Protein AF-A0A7X8PRX7-F1 (afdb_monomer_lite)

Sequence (78 aa):
MKIKQAKKILQIIPADRWRAVYSGSNGEFSAPLACFALVEENGLTYVEGMEAHGGCTVEFCDDIESFIGYEGPEHKAT

Structure (mmCIF, N/CA/C/O backbone):
data_AF-A0A7X8PRX7-F1
#
_entry.id   AF-A0A7X8PRX7-F1
#
loop_
_atom_site.group_PDB
_atom_site.id
_atom_site.type_symbol
_atom_site.label_atom_id
_atom_site.label_alt_id
_atom_site.label_comp_id
_atom_site.label_asym_id
_atom_site.label_entity_id
_atom_site.label_seq_id
_atom_site.pdbx_PDB_ins_code
_atom_site.Cartn_x
_atom_site.Cartn_y
_atom_site.Cartn_z
_atom_site.occupancy
_atom_site.B_iso_or_equiv
_atom_site.auth_seq_id
_atom_site.auth_comp_id
_atom_site.auth_asym_id
_atom_site.auth_atom_id
_atom_site.pdbx_PDB_model_num
ATOM 1 N N . MET A 1 1 ? 9.803 7.243 27.813 1.00 40.97 1 MET A N 1
ATOM 2 C CA . MET A 1 1 ? 9.520 6.344 26.676 1.00 40.97 1 MET A CA 1
ATOM 3 C C . MET A 1 1 ? 8.118 6.672 26.181 1.00 40.97 1 MET A C 1
ATOM 5 O O . MET A 1 1 ? 7.174 6.465 26.931 1.00 40.97 1 MET A O 1
ATOM 9 N N . LYS A 1 2 ? 7.972 7.323 25.018 1.00 44.25 2 LYS A N 1
ATOM 10 C CA . LYS A 1 2 ? 6.644 7.589 24.439 1.00 44.25 2 LYS A CA 1
ATOM 11 C C . LYS A 1 2 ? 6.166 6.290 23.794 1.00 44.25 2 LYS A C 1
ATOM 13 O O . LYS A 1 2 ? 6.874 5.746 22.955 1.00 44.25 2 LYS A O 1
ATOM 18 N N . ILE A 1 3 ? 5.018 5.778 24.222 1.00 52.38 3 ILE A N 1
ATOM 19 C CA . ILE A 1 3 ? 4.365 4.649 23.559 1.00 52.38 3 ILE A CA 1
ATOM 20 C C . ILE A 1 3 ? 3.857 5.202 22.225 1.00 52.38 3 ILE A C 1
ATOM 22 O O . ILE A 1 3 ? 2.963 6.045 22.225 1.00 52.38 3 ILE A O 1
ATOM 26 N N . LYS A 1 4 ? 4.470 4.806 21.105 1.00 56.94 4 LYS A N 1
ATOM 27 C C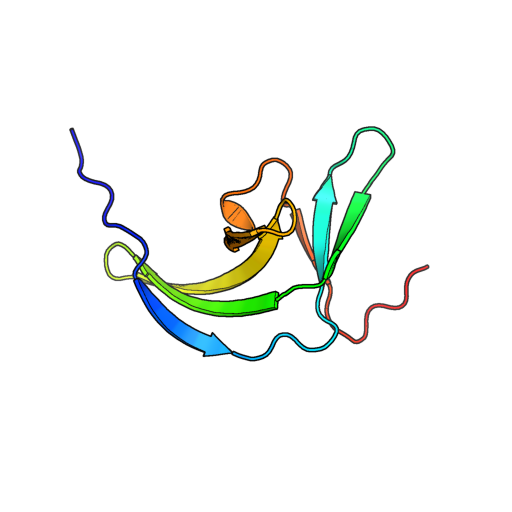A . LYS A 1 4 ? 3.899 5.065 19.779 1.00 56.94 4 LYS A CA 1
ATOM 28 C C . LYS A 1 4 ? 2.627 4.213 19.717 1.00 56.94 4 LYS A C 1
ATOM 30 O O . LYS A 1 4 ? 2.716 3.003 19.925 1.00 56.94 4 LYS A O 1
ATOM 35 N N . GLN A 1 5 ? 1.449 4.823 19.582 1.00 68.81 5 GLN A N 1
ATOM 36 C CA . GLN A 1 5 ? 0.230 4.036 19.383 1.00 68.81 5 GLN A CA 1
ATOM 37 C C . GLN A 1 5 ? 0.392 3.201 18.112 1.00 68.81 5 GLN A C 1
ATOM 39 O O . GLN A 1 5 ? 0.919 3.694 17.121 1.00 68.81 5 GLN A O 1
ATOM 44 N N . ALA A 1 6 ? -0.034 1.940 18.152 1.00 82.19 6 ALA A N 1
ATOM 45 C CA . ALA A 1 6 ? -0.018 1.088 16.972 1.00 82.19 6 ALA A CA 1
ATOM 46 C C . ALA A 1 6 ? -1.046 1.591 15.945 1.00 82.19 6 ALA A C 1
ATOM 48 O O . ALA A 1 6 ? -2.163 1.951 16.328 1.00 82.19 6 ALA A O 1
ATOM 49 N N . LYS A 1 7 ? -0.674 1.581 14.657 1.00 91.88 7 LYS A N 1
ATOM 50 C CA . LYS A 1 7 ? -1.575 1.852 13.529 1.00 91.88 7 LYS A CA 1
ATOM 51 C C . LYS A 1 7 ? -2.805 0.937 13.625 1.00 91.88 7 LYS A C 1
ATOM 53 O O . LYS A 1 7 ? -2.668 -0.286 13.700 1.00 91.88 7 LYS A O 1
ATOM 58 N N . LYS A 1 8 ? -4.010 1.513 13.618 1.00 95.06 8 LYS A N 1
ATOM 59 C CA . LYS A 1 8 ? -5.277 0.767 13.603 1.00 95.06 8 LYS A CA 1
ATOM 60 C C . LYS A 1 8 ? -5.930 0.885 12.232 1.00 95.06 8 LYS A C 1
ATOM 62 O O . LYS A 1 8 ? -6.311 1.976 11.823 1.00 95.06 8 LYS A O 1
ATOM 67 N N . ILE A 1 9 ? -6.125 -0.241 11.550 1.00 96.56 9 ILE A N 1
ATOM 68 C CA . ILE A 1 9 ? -6.861 -0.284 10.280 1.00 96.56 9 ILE A CA 1
ATOM 69 C C . ILE A 1 9 ? -8.359 -0.125 10.563 1.00 96.56 9 ILE A C 1
ATOM 71 O O . ILE A 1 9 ? -8.951 -0.913 11.303 1.00 96.56 9 ILE A O 1
ATOM 75 N N . LEU A 1 10 ? -8.969 0.895 9.965 1.00 97.81 10 LEU A N 1
ATOM 76 C CA . LEU A 1 10 ? -10.405 1.166 10.022 1.00 97.81 10 LEU A CA 1
ATOM 77 C C . LEU A 1 10 ? -11.151 0.566 8.827 1.00 97.81 10 LEU A C 1
ATOM 79 O O . LEU A 1 10 ? -12.278 0.100 8.977 1.00 97.81 10 LEU A O 1
ATOM 83 N N . GLN A 1 11 ? -10.532 0.582 7.645 1.00 98.06 11 GLN A N 1
ATOM 84 C CA . GLN A 1 11 ? -11.127 0.082 6.407 1.00 98.06 11 GLN A CA 1
ATOM 85 C C . GLN A 1 11 ? -10.044 -0.409 5.445 1.00 98.06 11 GLN A C 1
ATOM 87 O O . GLN A 1 11 ? -8.985 0.204 5.349 1.00 98.06 11 GLN A O 1
ATOM 92 N N . ILE A 1 12 ? -10.350 -1.472 4.697 1.00 97.75 12 ILE A N 1
ATOM 93 C CA . ILE A 1 12 ? -9.574 -1.928 3.537 1.00 97.75 12 ILE A CA 1
ATOM 94 C C . ILE A 1 12 ? -10.265 -1.454 2.255 1.00 97.75 12 ILE A C 1
ATOM 96 O O . ILE A 1 12 ? -11.485 -1.573 2.116 1.00 97.75 12 ILE A O 1
ATOM 100 N N . ILE A 1 13 ? -9.484 -0.910 1.327 1.00 97.75 13 ILE A N 1
ATOM 101 C CA . ILE A 1 13 ? -9.929 -0.343 0.053 1.00 97.75 13 ILE A CA 1
ATOM 102 C C . ILE A 1 13 ? -9.170 -1.060 -1.077 1.00 97.75 13 ILE A C 1
ATOM 104 O O . ILE A 1 13 ? -7.942 -1.149 -1.011 1.00 97.75 13 ILE A O 1
ATOM 108 N N . PRO A 1 14 ? -9.853 -1.566 -2.120 1.00 96.50 14 PRO A N 1
ATOM 109 C CA . PRO A 1 14 ? -9.183 -2.158 -3.276 1.00 96.50 14 PRO A CA 1
ATOM 110 C C . PRO A 1 14 ? -8.207 -1.177 -3.941 1.00 96.50 14 PRO A C 1
ATOM 112 O O . PRO A 1 14 ? -8.534 -0.007 -4.137 1.00 96.50 14 PRO A O 1
ATOM 115 N N . ALA A 1 15 ? -7.021 -1.662 -4.310 1.00 95.56 15 ALA A N 1
ATOM 116 C CA . ALA A 1 15 ? -5.968 -0.878 -4.959 1.00 95.56 15 ALA A CA 1
ATOM 117 C C . ALA A 1 15 ? -5.708 -1.371 -6.391 1.00 95.56 15 ALA A C 1
ATOM 119 O O . ALA A 1 15 ? -4.567 -1.505 -6.829 1.00 95.56 15 ALA A O 1
ATOM 120 N N . ASP A 1 16 ? -6.778 -1.680 -7.127 1.00 93.50 16 ASP A N 1
ATOM 121 C CA . ASP A 1 16 ? -6.676 -2.302 -8.445 1.00 93.50 16 ASP A CA 1
ATOM 122 C C . ASP A 1 16 ? -5.770 -1.499 -9.384 1.00 93.50 16 ASP A C 1
ATOM 124 O O . ASP A 1 16 ? -6.025 -0.328 -9.679 1.00 93.50 16 ASP A O 1
ATOM 128 N N . ARG A 1 17 ? -4.726 -2.171 -9.885 1.00 93.25 17 ARG A N 1
ATOM 129 C CA . ARG A 1 17 ? -3.708 -1.627 -10.802 1.00 93.25 17 ARG A CA 1
ATOM 130 C C . ARG A 1 17 ? -2.868 -0.471 -10.237 1.00 93.25 17 ARG A C 1
ATOM 132 O O . ARG A 1 17 ? -2.116 0.130 -10.999 1.00 93.25 17 ARG A O 1
ATOM 139 N N . TRP A 1 18 ? -2.946 -0.185 -8.940 1.00 96.12 18 TRP A N 1
ATOM 140 C CA . TRP A 1 18 ? -1.996 0.705 -8.281 1.00 96.12 18 TRP A CA 1
ATOM 141 C C . TRP A 1 18 ? -0.684 -0.014 -7.979 1.00 96.12 18 TRP A C 1
ATOM 143 O O . TRP A 1 18 ? -0.646 -1.234 -7.778 1.00 96.12 18 TRP A O 1
ATOM 153 N N . ARG A 1 19 ? 0.399 0.762 -7.927 1.00 95.25 19 ARG A N 1
ATOM 154 C CA . ARG A 1 19 ? 1.734 0.267 -7.589 1.00 95.25 19 ARG A CA 1
ATOM 155 C C . ARG A 1 19 ? 2.381 1.162 -6.539 1.00 95.25 19 ARG A C 1
ATOM 157 O O . ARG A 1 19 ? 2.188 2.375 -6.571 1.00 95.25 19 ARG A O 1
ATOM 164 N N . ALA A 1 20 ? 3.146 0.572 -5.631 1.00 95.31 20 ALA A N 1
ATOM 165 C CA . ALA A 1 20 ? 4.095 1.293 -4.794 1.00 95.31 20 ALA A CA 1
ATOM 166 C C . ALA A 1 20 ? 5.429 1.414 -5.539 1.00 95.31 20 ALA A C 1
ATOM 168 O O . ALA A 1 20 ? 5.832 0.479 -6.233 1.00 95.31 20 ALA A O 1
ATOM 169 N N . VAL A 1 21 ? 6.079 2.570 -5.426 1.00 95.75 21 VAL A N 1
ATOM 170 C CA . VAL A 1 21 ? 7.361 2.886 -6.065 1.00 95.75 21 VAL A CA 1
ATOM 171 C C . VAL A 1 21 ? 8.435 2.998 -4.997 1.00 95.75 21 VAL A C 1
ATOM 173 O O . VAL A 1 21 ? 8.238 3.645 -3.965 1.00 95.75 21 VAL A O 1
ATOM 176 N N . TYR A 1 22 ? 9.579 2.388 -5.275 1.00 94.06 22 TYR A N 1
ATOM 177 C CA . TYR A 1 22 ? 10.707 2.274 -4.368 1.00 94.06 22 TYR A CA 1
ATOM 178 C C . TYR A 1 22 ? 11.999 2.683 -5.070 1.00 94.06 22 TYR A C 1
ATOM 180 O O . TYR A 1 22 ? 12.192 2.421 -6.260 1.00 94.06 22 TYR A O 1
ATOM 188 N N . SER A 1 23 ? 12.920 3.282 -4.318 1.00 95.31 23 SER A N 1
ATOM 189 C CA . SER A 1 23 ? 14.279 3.544 -4.798 1.00 95.31 23 SER A CA 1
ATOM 190 C C . SER A 1 23 ? 15.141 2.282 -4.699 1.00 95.31 23 SER A C 1
ATOM 192 O O . SER A 1 23 ? 15.224 1.629 -3.660 1.00 95.31 23 SER A O 1
ATOM 194 N N . GLY A 1 24 ? 15.802 1.925 -5.798 1.00 90.88 24 GLY A N 1
ATOM 195 C CA . GLY A 1 24 ? 16.743 0.812 -5.874 1.00 90.88 24 GLY A CA 1
ATOM 196 C C . GLY A 1 24 ? 18.123 1.258 -6.355 1.00 90.88 24 GLY A C 1
ATOM 197 O O . GLY A 1 24 ? 18.302 2.337 -6.919 1.00 90.88 24 GLY A O 1
ATOM 198 N N . SER A 1 25 ? 19.123 0.394 -6.175 1.00 88.75 25 SER A N 1
ATOM 199 C CA . SER A 1 25 ? 20.507 0.652 -6.607 1.00 88.75 25 SER A CA 1
ATOM 200 C C . SER A 1 25 ? 20.661 0.843 -8.122 1.00 88.75 25 SER A C 1
ATOM 202 O O . SER A 1 25 ? 21.597 1.508 -8.556 1.00 88.75 25 SER A O 1
ATOM 204 N N . ASN A 1 26 ? 19.737 0.294 -8.917 1.00 87.38 26 ASN A N 1
ATOM 205 C CA . ASN A 1 26 ? 19.722 0.380 -10.381 1.00 87.38 26 ASN A CA 1
ATOM 206 C C . ASN A 1 26 ? 18.587 1.273 -10.917 1.00 87.38 26 ASN A C 1
ATOM 208 O O . ASN A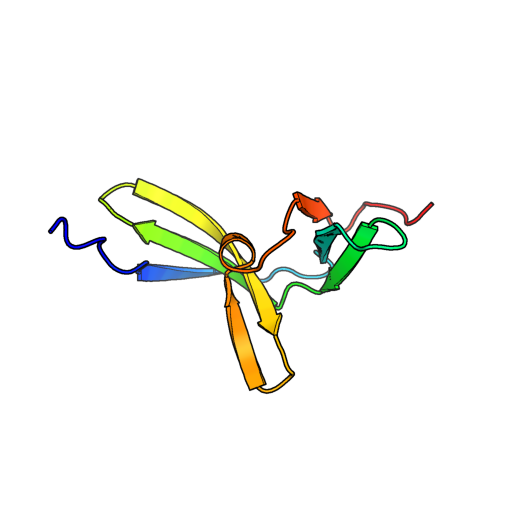 1 26 ? 18.214 1.149 -12.082 1.00 87.38 26 ASN A O 1
ATOM 212 N N . GLY A 1 27 ? 18.036 2.152 -10.076 1.00 90.06 27 GLY A N 1
ATOM 213 C CA . GLY A 1 27 ? 16.894 3.003 -10.407 1.00 90.06 27 GLY A CA 1
ATOM 214 C C . GLY A 1 27 ? 15.636 2.631 -9.630 1.00 90.06 27 GLY A C 1
ATOM 215 O O . GLY A 1 27 ? 15.667 1.813 -8.709 1.00 90.06 27 GLY A O 1
ATOM 216 N N . GLU A 1 28 ? 14.533 3.277 -9.985 1.00 94.81 28 GLU A N 1
ATOM 217 C CA . GLU A 1 28 ? 13.235 3.026 -9.369 1.00 94.81 28 GLU A CA 1
ATOM 218 C C . GLU A 1 28 ? 12.689 1.663 -9.799 1.00 94.81 28 GLU A C 1
ATOM 220 O O . GLU A 1 28 ? 12.842 1.234 -10.946 1.00 94.81 28 GLU A O 1
ATOM 225 N N . PHE A 1 29 ? 12.041 0.977 -8.866 1.00 91.12 29 PHE A N 1
ATOM 226 C CA . PHE A 1 29 ? 11.249 -0.208 -9.161 1.00 91.12 29 PHE A CA 1
ATOM 227 C C . PHE A 1 29 ? 9.877 -0.069 -8.516 1.00 91.12 29 PHE A C 1
ATOM 229 O O . PHE A 1 29 ? 9.706 0.656 -7.537 1.00 91.12 29 PHE A O 1
ATOM 236 N N . SER A 1 30 ? 8.888 -0.770 -9.064 1.00 92.94 30 SER A N 1
ATOM 237 C CA . SER A 1 30 ? 7.526 -0.714 -8.549 1.00 92.94 30 SER A CA 1
ATOM 238 C C . SER A 1 30 ? 6.936 -2.097 -8.322 1.00 92.94 30 SER A C 1
ATOM 240 O O . SER A 1 30 ? 7.166 -3.025 -9.106 1.00 92.94 30 SER A O 1
ATOM 242 N N . ALA A 1 31 ? 6.130 -2.221 -7.272 1.00 91.75 31 ALA A N 1
ATOM 243 C CA . ALA A 1 31 ? 5.448 -3.447 -6.875 1.00 91.75 31 ALA A CA 1
ATOM 244 C C . ALA A 1 31 ? 3.924 -3.225 -6.819 1.00 91.75 31 ALA A C 1
ATOM 246 O O . ALA A 1 31 ? 3.479 -2.121 -6.503 1.00 91.75 31 ALA A O 1
ATOM 247 N N . PRO A 1 32 ? 3.093 -4.226 -7.168 1.00 93.88 32 PRO A N 1
ATOM 248 C CA . PRO A 1 32 ? 1.642 -4.098 -7.062 1.00 93.88 32 PRO A CA 1
ATOM 249 C C . PRO A 1 32 ? 1.196 -3.879 -5.613 1.00 93.88 32 PRO A C 1
ATOM 251 O O . PRO A 1 32 ? 1.616 -4.619 -4.724 1.00 93.88 32 PRO A O 1
ATOM 254 N N . LEU A 1 33 ? 0.282 -2.931 -5.393 1.00 95.62 33 LEU A N 1
ATOM 255 C CA . LEU A 1 33 ? -0.385 -2.820 -4.097 1.00 95.62 33 LEU A CA 1
ATOM 256 C C . LEU A 1 33 ? -1.362 -3.979 -3.897 1.00 95.62 33 LEU A C 1
ATOM 258 O O . LEU A 1 33 ? -2.110 -4.346 -4.804 1.00 95.62 33 LEU A O 1
ATOM 262 N N . ALA A 1 34 ? -1.397 -4.511 -2.677 1.00 95.44 34 ALA A N 1
ATOM 263 C CA . ALA A 1 34 ? -2.434 -5.443 -2.256 1.00 95.44 34 ALA A CA 1
ATOM 264 C C . ALA A 1 34 ? -3.746 -4.692 -1.977 1.00 95.44 34 ALA A C 1
ATOM 266 O O . ALA A 1 34 ? -4.820 -5.118 -2.406 1.00 95.44 34 ALA A O 1
ATOM 267 N N . CYS A 1 35 ? -3.662 -3.563 -1.269 1.00 96.88 35 CYS A N 1
ATOM 268 C CA . CYS A 1 35 ? -4.790 -2.688 -0.960 1.00 96.88 35 CYS A CA 1
ATOM 269 C C . CYS A 1 35 ? -4.308 -1.318 -0.458 1.00 96.88 35 CYS A C 1
ATOM 271 O O . CYS A 1 35 ? -3.124 -1.109 -0.199 1.00 96.88 35 CYS A O 1
ATOM 273 N N . PHE A 1 36 ? -5.251 -0.395 -0.293 1.00 97.88 36 PHE A N 1
ATOM 274 C CA . PHE A 1 36 ? -5.094 0.746 0.599 1.00 97.88 36 PHE A CA 1
ATOM 275 C C . PHE A 1 36 ? -5.813 0.459 1.919 1.00 97.88 36 PHE A C 1
ATOM 277 O O . PHE A 1 36 ? -6.866 -0.182 1.942 1.00 97.88 36 PHE A O 1
ATOM 284 N N . ALA A 1 37 ? -5.281 0.982 3.014 1.00 98.00 37 ALA A N 1
ATOM 285 C CA . ALA A 1 37 ? -5.911 0.971 4.321 1.00 98.00 37 ALA A CA 1
ATOM 286 C C . ALA A 1 37 ? -6.222 2.402 4.763 1.00 98.00 37 ALA A C 1
ATOM 288 O O . ALA A 1 37 ? -5.365 3.280 4.697 1.00 98.00 37 ALA A O 1
ATOM 289 N N . LEU A 1 38 ? -7.442 2.634 5.251 1.00 98.06 38 LEU A N 1
ATOM 290 C CA . LEU A 1 38 ? -7.731 3.800 6.082 1.00 98.06 38 LEU A CA 1
ATOM 291 C C . LEU A 1 38 ? -7.227 3.490 7.492 1.00 98.06 38 LEU A C 1
ATOM 293 O O . LEU A 1 38 ? -7.716 2.550 8.122 1.00 98.06 38 LEU A O 1
ATOM 297 N N . VAL A 1 39 ? -6.260 4.258 7.975 1.00 97.50 39 VAL A N 1
ATOM 298 C CA . VAL A 1 39 ? -5.550 4.024 9.233 1.00 97.50 39 VAL A CA 1
ATOM 299 C C . VAL A 1 39 ? -5.845 5.150 10.214 1.00 97.50 39 VAL A C 1
ATOM 301 O O . VAL A 1 39 ? -5.903 6.316 9.834 1.00 97.50 39 VAL A O 1
ATOM 304 N N . GLU A 1 40 ? -6.016 4.794 11.484 1.00 96.62 40 GLU A N 1
ATOM 305 C CA . GLU A 1 40 ? -5.994 5.715 12.616 1.00 96.62 40 GLU A CA 1
ATOM 306 C C . GLU A 1 40 ? -4.707 5.513 13.424 1.00 96.62 40 GLU A C 1
ATOM 308 O O . GLU A 1 40 ? -4.408 4.400 13.866 1.00 96.62 40 GLU A O 1
ATOM 313 N N . GLU A 1 41 ? -3.950 6.589 13.639 1.00 94.38 41 GLU A N 1
ATOM 314 C CA . GLU A 1 41 ? -2.743 6.590 14.470 1.00 94.38 41 GLU A CA 1
ATOM 315 C C . GLU A 1 41 ? -2.615 7.937 15.195 1.00 94.38 41 GLU A C 1
ATOM 317 O O . GLU A 1 41 ? -2.669 8.998 14.575 1.00 94.38 41 GLU A O 1
ATOM 322 N N . ASN A 1 42 ? -2.445 7.922 16.522 1.00 92.44 42 ASN A N 1
ATOM 323 C CA . ASN A 1 42 ? -2.298 9.131 17.348 1.00 92.44 42 ASN A CA 1
ATOM 324 C C . ASN A 1 42 ? -3.424 10.175 17.146 1.00 92.44 42 ASN A C 1
ATOM 326 O O . ASN A 1 42 ? -3.184 11.380 17.230 1.00 92.44 42 ASN A O 1
ATOM 330 N N . GLY A 1 43 ? -4.653 9.717 16.876 1.00 91.81 43 GLY A N 1
ATOM 331 C CA . GLY 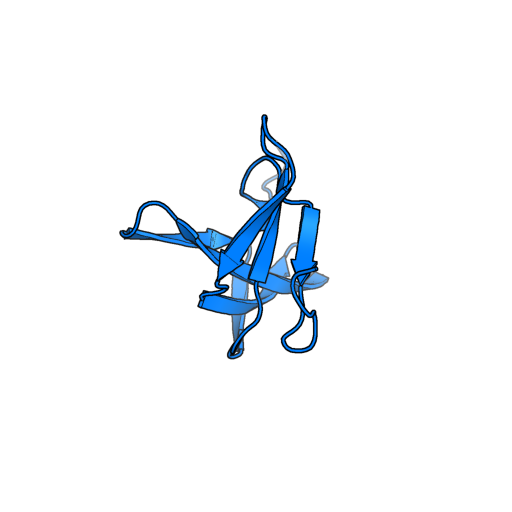A 1 43 ? -5.819 10.576 16.631 1.00 91.81 43 GLY A CA 1
ATOM 332 C C . GLY A 1 43 ? -5.877 11.208 15.235 1.00 91.81 43 GLY A C 1
ATOM 333 O O . GLY A 1 43 ? -6.761 12.025 14.985 1.00 91.81 43 GLY A O 1
ATOM 334 N N . LEU A 1 44 ? -4.963 10.843 14.332 1.00 95.19 44 LEU A N 1
ATOM 335 C CA . LEU A 1 44 ? -5.002 11.224 12.923 1.00 95.19 44 LEU A CA 1
ATOM 336 C C . LEU A 1 44 ? -5.535 10.067 12.085 1.00 95.19 44 LEU A C 1
ATOM 338 O O . LEU A 1 44 ? -5.211 8.910 12.344 1.00 95.19 44 LEU A O 1
ATOM 342 N N . THR A 1 45 ? -6.314 10.398 11.058 1.00 96.62 45 THR A N 1
ATOM 343 C CA . THR A 1 45 ? -6.802 9.441 10.067 1.00 96.62 45 THR A CA 1
ATOM 344 C C . THR A 1 45 ? -6.162 9.733 8.716 1.00 96.62 45 THR A C 1
ATOM 346 O O . THR A 1 45 ? -6.235 10.865 8.237 1.00 96.62 45 THR A O 1
ATOM 349 N N . TYR A 1 46 ? -5.552 8.726 8.100 1.00 96.75 46 TYR A N 1
ATOM 350 C CA . TYR A 1 46 ? -4.903 8.834 6.791 1.00 96.75 46 TYR A CA 1
ATOM 351 C C . TYR A 1 46 ? -5.041 7.536 5.990 1.00 96.75 46 TYR A C 1
ATOM 353 O O . TYR A 1 46 ? -5.483 6.516 6.514 1.00 96.75 46 TYR A O 1
ATOM 361 N N . VAL A 1 47 ? -4.714 7.588 4.699 1.00 96.81 47 VAL A N 1
ATOM 362 C CA . VAL A 1 47 ? -4.726 6.421 3.810 1.00 96.81 47 VAL A CA 1
ATOM 363 C C . VAL A 1 47 ? -3.294 6.000 3.527 1.00 96.81 47 VAL A C 1
ATOM 365 O O . VAL A 1 47 ? -2.465 6.841 3.187 1.00 96.81 47 VAL A O 1
ATOM 368 N N . GLU A 1 48 ? -3.022 4.706 3.639 1.00 97.19 48 GLU A N 1
ATOM 369 C CA . GLU A 1 48 ? -1.701 4.127 3.407 1.00 97.19 48 GLU A CA 1
ATOM 370 C C . GLU A 1 48 ? -1.813 2.869 2.541 1.00 97.19 48 GLU A C 1
ATOM 372 O O . GLU A 1 48 ? -2.748 2.081 2.692 1.00 97.19 48 GLU A O 1
ATOM 377 N N . GLY A 1 49 ? -0.897 2.699 1.591 1.00 97.19 49 GLY A N 1
ATOM 378 C CA . GLY A 1 49 ? -0.806 1.505 0.761 1.00 97.19 49 GLY A CA 1
ATOM 379 C C . GLY A 1 49 ? -0.206 0.342 1.539 1.00 97.19 49 GLY A C 1
ATOM 380 O O . GLY A 1 49 ? 0.634 0.532 2.418 1.00 97.19 49 GLY A O 1
ATOM 381 N N . MET A 1 50 ? -0.648 -0.864 1.210 1.00 96.44 50 MET A N 1
ATOM 382 C CA . MET A 1 50 ? -0.087 -2.100 1.735 1.00 96.44 50 MET A CA 1
ATOM 383 C C . MET A 1 50 ? 0.364 -2.986 0.580 1.00 96.44 50 MET A C 1
ATOM 385 O O . MET A 1 50 ? -0.365 -3.143 -0.408 1.00 96.44 50 MET A O 1
ATOM 389 N N . GLU A 1 51 ? 1.532 -3.605 0.715 1.00 93.75 51 GLU A N 1
ATOM 390 C CA . GLU A 1 51 ? 2.057 -4.552 -0.267 1.00 93.75 51 GLU A CA 1
ATOM 391 C C . GLU A 1 51 ? 2.335 -5.927 0.337 1.0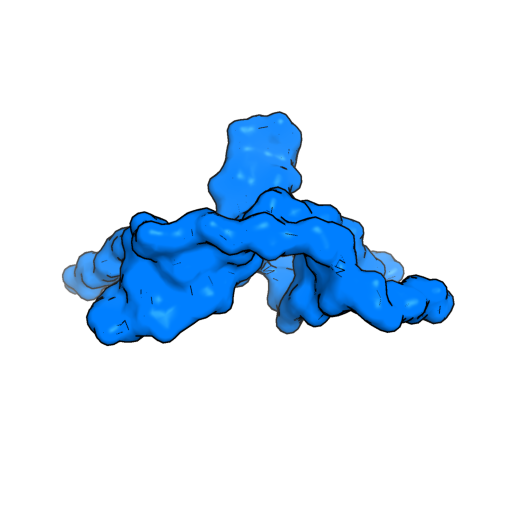0 93.75 51 GLU A C 1
ATOM 393 O O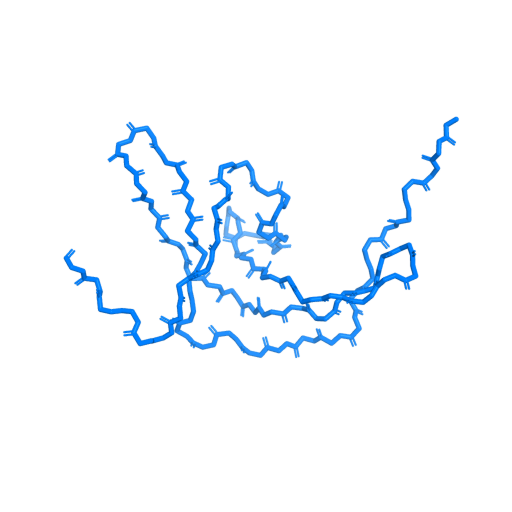 . GLU A 1 51 ? 2.485 -6.086 1.549 1.00 93.75 51 GLU A O 1
ATOM 398 N N . ALA A 1 52 ? 2.371 -6.939 -0.531 1.00 90.81 52 ALA A N 1
ATOM 399 C CA . ALA A 1 52 ? 2.781 -8.280 -0.151 1.00 90.81 52 ALA A CA 1
ATOM 400 C C . ALA A 1 52 ? 4.312 -8.361 -0.167 1.00 90.81 52 ALA A C 1
ATOM 402 O O . ALA A 1 52 ? 4.922 -8.450 -1.233 1.00 90.81 52 ALA A O 1
ATOM 403 N N . HIS A 1 53 ? 4.923 -8.372 1.013 1.00 82.69 53 HIS A N 1
ATOM 404 C CA . HIS A 1 53 ? 6.367 -8.464 1.168 1.00 82.69 53 HIS A CA 1
ATOM 405 C C . HIS A 1 53 ? 6.784 -9.918 1.450 1.00 82.69 53 HIS A C 1
ATOM 407 O O . HIS A 1 53 ? 6.116 -10.670 2.165 1.00 82.69 53 HIS A O 1
ATOM 413 N N . GLY A 1 54 ? 7.855 -10.380 0.794 1.00 78.25 54 GLY A N 1
ATOM 414 C CA . GLY A 1 54 ? 8.391 -11.738 0.975 1.00 78.25 54 GLY A CA 1
ATOM 415 C C . GLY A 1 54 ? 7.419 -12.896 0.677 1.00 78.25 54 GLY A C 1
ATOM 416 O O . GLY A 1 54 ? 7.702 -14.032 1.048 1.00 78.25 54 GLY A O 1
ATOM 417 N N . GLY A 1 55 ? 6.271 -12.630 0.038 1.00 75.88 55 GLY A N 1
ATOM 418 C CA . GLY A 1 55 ? 5.251 -13.623 -0.326 1.00 75.88 55 GLY A CA 1
ATOM 419 C C . GLY A 1 55 ? 4.389 -14.162 0.825 1.00 75.88 55 GLY A C 1
ATOM 420 O O . GLY A 1 55 ? 3.498 -14.970 0.569 1.00 75.88 55 GLY A O 1
ATOM 421 N N . CYS A 1 56 ? 4.622 -13.726 2.067 1.00 80.00 56 CYS A N 1
ATOM 422 C CA . CYS A 1 56 ? 3.966 -14.283 3.258 1.00 80.00 56 CYS A CA 1
ATOM 423 C C . CYS A 1 56 ? 3.393 -13.220 4.205 1.00 80.00 56 CYS A C 1
ATOM 425 O O . CYS A 1 56 ? 2.568 -13.561 5.054 1.00 80.00 56 CYS A O 1
ATOM 427 N N . THR A 1 57 ? 3.816 -11.960 4.088 1.00 88.31 57 THR A N 1
ATOM 428 C CA . THR A 1 57 ? 3.352 -10.861 4.941 1.00 88.31 57 THR A CA 1
ATOM 429 C C . THR A 1 57 ? 2.757 -9.741 4.100 1.00 88.31 57 THR A C 1
ATOM 431 O O . THR A 1 57 ? 3.115 -9.546 2.940 1.00 88.31 57 THR A O 1
ATOM 434 N N . VAL A 1 58 ? 1.794 -9.034 4.689 1.00 90.94 58 VAL A N 1
ATOM 435 C CA . VAL A 1 58 ? 1.270 -7.782 4.147 1.00 90.94 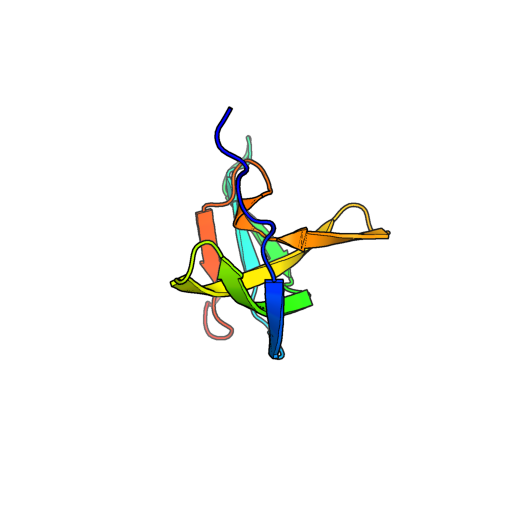58 VAL A CA 1
ATOM 436 C C . VAL A 1 58 ? 1.720 -6.681 5.090 1.00 90.94 58 VAL A C 1
ATOM 438 O O . VAL A 1 58 ? 1.407 -6.726 6.281 1.00 90.94 58 VAL A O 1
ATOM 441 N N . GLU A 1 59 ? 2.481 -5.735 4.562 1.00 93.06 59 GLU A N 1
ATOM 442 C CA . GLU A 1 59 ? 3.139 -4.672 5.320 1.00 93.06 59 GLU A CA 1
ATOM 443 C C . GLU A 1 59 ? 2.733 -3.314 4.741 1.00 93.06 59 GLU A C 1
ATOM 445 O O . GLU A 1 59 ? 2.325 -3.218 3.580 1.00 93.06 59 GLU A O 1
ATOM 450 N N . PHE A 1 60 ? 2.783 -2.264 5.560 1.00 95.19 60 PHE A N 1
ATOM 451 C CA . PHE A 1 60 ? 2.525 -0.912 5.079 1.00 95.19 60 PHE A CA 1
ATOM 452 C C . PHE A 1 60 ? 3.704 -0.425 4.237 1.00 95.19 60 PHE A C 1
ATOM 454 O O . PHE A 1 60 ? 4.854 -0.603 4.628 1.00 95.19 60 PHE A O 1
ATOM 461 N N . CYS A 1 61 ? 3.429 0.223 3.105 1.00 94.69 61 CYS A N 1
ATOM 462 C CA . CYS A 1 61 ? 4.480 0.674 2.194 1.00 94.69 61 CYS A CA 1
ATOM 463 C C . CYS A 1 61 ? 5.454 1.662 2.852 1.00 94.69 61 CYS A C 1
ATOM 465 O O . CYS A 1 61 ? 6.644 1.583 2.577 1.00 94.69 61 CYS A O 1
ATOM 467 N N . ASP A 1 62 ? 4.979 2.539 3.743 1.00 92.94 62 ASP A N 1
ATOM 468 C CA . ASP A 1 62 ? 5.826 3.531 4.428 1.00 92.94 62 ASP A CA 1
ATOM 469 C C . ASP A 1 62 ? 6.741 2.902 5.495 1.00 92.94 62 ASP A C 1
ATOM 471 O O . ASP A 1 62 ? 7.721 3.512 5.918 1.00 92.94 62 ASP A O 1
ATOM 475 N N . ASP A 1 63 ? 6.447 1.669 5.926 1.00 91.69 63 ASP A N 1
ATOM 476 C CA . ASP A 1 63 ? 7.301 0.920 6.853 1.00 91.69 63 ASP A CA 1
ATOM 477 C C . ASP A 1 63 ? 8.463 0.213 6.116 1.00 91.69 63 ASP A C 1
ATOM 479 O O . ASP A 1 63 ? 9.387 -0.292 6.760 1.00 91.69 63 ASP A O 1
ATOM 483 N N . ILE A 1 64 ? 8.440 0.186 4.777 1.00 88.69 64 ILE A N 1
ATOM 484 C CA . ILE A 1 64 ? 9.459 -0.445 3.934 1.00 88.69 64 ILE A CA 1
ATOM 485 C C . ILE A 1 64 ? 10.497 0.602 3.531 1.00 88.69 64 ILE A C 1
ATOM 487 O O . ILE A 1 64 ? 10.176 1.655 2.974 1.00 88.69 64 ILE A O 1
ATOM 491 N N . GLU A 1 65 ? 11.770 0.298 3.794 1.00 85.81 65 GLU A N 1
ATOM 492 C CA . GLU A 1 65 ? 12.872 1.167 3.386 1.00 85.81 65 GLU A CA 1
ATOM 493 C C . GLU A 1 65 ? 12.807 1.455 1.879 1.00 85.81 65 GLU A C 1
ATOM 495 O O . GLU A 1 65 ? 12.430 0.604 1.074 1.00 85.81 65 GLU A O 1
ATOM 500 N N . SER A 1 66 ? 13.194 2.672 1.495 1.00 92.38 66 SER A N 1
ATOM 501 C CA . SER A 1 66 ? 13.219 3.141 0.106 1.00 92.38 66 SER A CA 1
ATOM 502 C C . SER A 1 66 ? 11.870 3.460 -0.549 1.00 92.38 66 SER A C 1
ATOM 504 O O . SER A 1 66 ? 11.886 3.814 -1.730 1.00 92.38 66 SER A O 1
ATOM 506 N N . PHE A 1 67 ? 10.738 3.399 0.159 1.00 95.06 67 PHE A N 1
ATOM 507 C CA . PHE A 1 67 ? 9.444 3.833 -0.382 1.00 95.06 67 PHE A CA 1
ATOM 508 C C . PHE A 1 67 ? 9.453 5.315 -0.806 1.00 95.06 67 PHE A C 1
ATOM 510 O O . PHE A 1 67 ? 9.926 6.185 -0.074 1.00 95.06 67 PHE A O 1
ATOM 517 N N . ILE A 1 68 ? 8.943 5.598 -2.009 1.00 95.81 68 ILE A N 1
ATOM 518 C CA . ILE A 1 68 ? 8.889 6.946 -2.603 1.00 95.81 68 ILE A CA 1
ATOM 519 C C . ILE A 1 68 ? 7.446 7.449 -2.689 1.00 95.81 68 ILE A C 1
ATOM 521 O O . ILE A 1 68 ? 7.172 8.622 -2.428 1.00 95.81 68 ILE A O 1
ATOM 525 N N . GLY A 1 69 ? 6.520 6.585 -3.106 1.00 95.44 69 GLY A N 1
ATOM 526 C CA . GLY A 1 69 ? 5.145 6.983 -3.376 1.00 95.44 69 GLY A CA 1
ATOM 527 C C . GLY A 1 69 ? 4.370 5.953 -4.187 1.00 95.44 69 GLY A C 1
ATOM 528 O O . GLY A 1 69 ? 4.769 4.797 -4.309 1.00 95.44 69 GLY A O 1
ATOM 529 N N . TYR A 1 70 ? 3.244 6.382 -4.752 1.00 95.62 70 TYR A N 1
ATOM 530 C CA . TYR A 1 70 ? 2.333 5.509 -5.484 1.00 95.62 70 TYR A CA 1
ATOM 531 C C . TYR A 1 70 ? 2.187 5.930 -6.944 1.00 95.62 70 TYR A C 1
ATOM 533 O O . TYR A 1 70 ? 2.070 7.116 -7.253 1.00 95.62 70 TYR A O 1
ATOM 541 N N . GLU A 1 71 ? 2.082 4.941 -7.824 1.00 95.50 71 GLU A N 1
ATOM 542 C CA . GLU A 1 71 ? 1.665 5.107 -9.212 1.00 95.50 71 GLU A CA 1
ATOM 543 C C . GLU A 1 71 ? 0.219 4.651 -9.380 1.00 95.50 71 GLU A C 1
ATOM 545 O O . GLU A 1 71 ? -0.156 3.523 -9.041 1.00 95.50 71 GLU A O 1
ATOM 550 N N . GLY A 1 72 ? -0.598 5.555 -9.919 1.00 92.56 72 GLY A N 1
ATOM 551 C CA . GLY A 1 72 ? -1.991 5.278 -10.229 1.00 92.56 72 GLY A CA 1
ATOM 552 C C . GLY A 1 72 ? -2.163 4.418 -11.487 1.00 92.56 72 GLY A C 1
ATOM 553 O O . GLY A 1 72 ? -1.269 4.339 -12.330 1.00 92.56 72 GLY A O 1
ATOM 554 N N . PRO A 1 73 ? -3.361 3.848 -11.684 1.00 86.31 73 PRO A N 1
ATOM 555 C CA . PRO A 1 73 ? -3.677 2.924 -12.776 1.00 86.31 73 PRO A CA 1
ATOM 556 C C . PRO A 1 73 ? -3.551 3.514 -14.191 1.00 86.31 73 PRO A C 1
ATOM 558 O O . PRO A 1 73 ? -3.616 2.769 -15.168 1.00 86.31 73 PRO A O 1
ATOM 561 N N . GLU A 1 74 ? -3.411 4.836 -14.319 1.00 78.25 74 GLU A N 1
ATOM 562 C CA . GLU A 1 74 ? -3.250 5.536 -15.600 1.00 78.25 74 GLU A CA 1
ATOM 563 C C . GLU A 1 74 ? -1.794 5.910 -15.916 1.00 78.25 74 GLU A C 1
ATOM 565 O O . GLU A 1 74 ? -1.522 6.477 -16.977 1.00 78.25 74 GLU A O 1
ATOM 570 N N . HIS A 1 75 ? -0.844 5.574 -15.035 1.00 64.38 75 HIS A N 1
ATOM 571 C CA . HIS A 1 75 ? 0.571 5.784 -15.311 1.00 64.38 75 HIS A CA 1
ATOM 572 C C . HIS A 1 75 ? 1.030 4.800 -16.397 1.00 64.38 75 HIS A C 1
ATOM 574 O O . HIS A 1 75 ? 1.081 3.586 -16.194 1.00 64.38 75 HIS A O 1
ATOM 580 N N . LYS A 1 76 ? 1.313 5.314 -17.599 1.00 53.97 76 LYS A N 1
ATOM 581 C CA . LYS A 1 76 ? 1.933 4.523 -18.664 1.00 53.97 76 LYS A CA 1
ATOM 582 C C . LYS A 1 76 ? 3.412 4.396 -18.333 1.00 53.97 76 LYS A C 1
ATOM 584 O O . LYS A 1 76 ? 4.102 5.406 -18.366 1.00 53.97 76 LYS A O 1
ATOM 589 N N . ALA A 1 77 ? 3.874 3.179 -18.048 1.00 54.19 77 ALA A N 1
ATOM 590 C CA . ALA A 1 77 ? 5.301 2.878 -17.997 1.00 54.19 77 ALA A CA 1
ATOM 591 C C . ALA A 1 77 ? 5.955 3.392 -19.293 1.00 54.19 77 ALA A C 1
ATOM 593 O O . ALA A 1 77 ? 5.602 2.928 -20.383 1.00 54.19 77 ALA A O 1
ATOM 594 N N . THR A 1 78 ? 6.795 4.420 -19.170 1.00 53.69 78 THR A N 1
ATOM 595 C CA . THR A 1 78 ? 7.619 4.967 -20.258 1.00 53.69 78 THR A CA 1
ATOM 596 C C . THR A 1 78 ? 8.837 4.104 -20.502 1.00 53.69 78 THR A C 1
ATOM 598 O O . THR A 1 78 ? 9.436 3.669 -19.495 1.00 53.69 78 THR A O 1
#

Secondary structure (DSSP, 8-state):
---PPPPEEEEEEE-TT-EEEEEETTEEEEEEEEEEEEEEETTEEEEEEEEEETTTEEEEGGGSTTEEEEE-TT----

pLDDT: mean 88.45, std 13.48, range [40.97, 98.06]

Foldseek 3Di:
DDPFDDKDFPDWAAQPQKWWWFADPVGIDIDGFRTWTFIDTPNDTDIFTWHQPPVPDIDTQVVDPGTDGMDHNPDDDD

Radius of gyration: 13.61 Å; chains: 1; bounding box: 32×26×47 Å